Protein AF-W8S5G4-F1 (afdb_monomer)

Mean predicted aligned error: 3.83 Å

Foldseek 3Di:
DDQDALVSLVPQDLVCLVVVCVVCVVVVNNVVNLVRLVCQLPDPDPVSNVSSQVSCVSNVNDDDD

Nearest PDB structures (foldseek):
  4mal-assembly2_B  TM=5.654E-01  e=2.299E+00  Pseudomonas aeruginosa PAO1
  4l7m-assembly2_B  TM=6.851E-01  e=5.554E+00  Thermococcus onnurineus NA1
  4mal-assembly1_A  TM=5.721E-01  e=5.554E+00  Pseudomonas aeruginosa PAO1
  8arb-assembly3_E  TM=4.124E-01  e=6.247E+00  Yersinia enter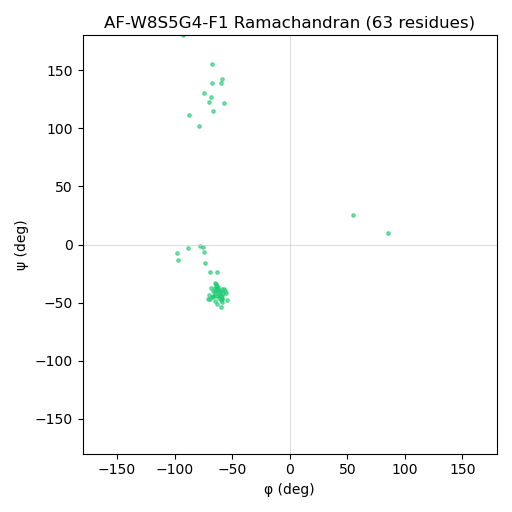ocolitica

Radius of gyration: 11.31 Å; Cα contacts (8 Å, |Δi|>4): 54; chains: 1; bounding box: 27×25×30 Å

Secondary structure (DSSP, 8-state):
-PPP-HHHHHTS-GGGHHHHHHHHHHTT-HHHHHHHHHHHHTSS-HHHHHHHHHHHHHTT-----

Organism: NCBI:txid1294273

Sequence (65 aa):
MSVPNSEDILAVAKENVAAFIRDQTSARALSPMIRHLNDDLLSGDQAAREMAARALAHLGFVERA

Solvent-accessible surface area (backbone atoms only — not comparable to full-atom values): 3725 Å² total; per-residue (Å²): 130,83,68,64,52,44,65,62,53,62,68,48,54,79,89,45,39,68,56,51,53,52,50,30,50,76,67,69,35,42,66,62,29,53,48,51,36,49,53,30,46,72,40,94,44,68,68,48,19,54,42,20,51,50,27,38,45,70,73,64,50,71,81,84,126

Structure (mmCIF, N/CA/C/O backbone):
data_AF-W8S5G4-F1
#
_entry.id   AF-W8S5G4-F1
#
loop_
_atom_site.group_PDB
_atom_site.id
_atom_site.type_symbol
_atom_site.label_atom_id
_atom_site.label_alt_id
_atom_site.label_comp_id
_atom_site.label_asym_id
_atom_site.label_entity_id
_atom_site.label_seq_id
_atom_site.pdbx_PDB_ins_code
_atom_site.Cartn_x
_atom_site.Cartn_y
_atom_site.Cartn_z
_atom_site.occupancy
_atom_site.B_iso_or_equiv
_atom_site.auth_seq_id
_atom_site.auth_comp_id
_atom_site.auth_asym_id
_atom_site.auth_atom_id
_atom_site.pdbx_PDB_model_num
ATOM 1 N N . MET A 1 1 ? 3.926 -8.942 13.417 1.00 54.22 1 MET A N 1
ATOM 2 C CA . MET A 1 1 ? 2.904 -8.523 12.439 1.00 54.22 1 MET A CA 1
ATOM 3 C C . MET A 1 1 ? 3.613 -8.326 11.121 1.00 54.22 1 MET A C 1
ATOM 5 O O . MET A 1 1 ? 4.662 -7.690 11.127 1.00 54.22 1 MET A O 1
ATOM 9 N N . SER A 1 2 ? 3.114 -8.933 10.049 1.00 74.38 2 SER A N 1
ATOM 10 C CA . SER A 1 2 ? 3.654 -8.703 8.710 1.00 74.38 2 SER A CA 1
ATOM 11 C C . SER A 1 2 ? 3.358 -7.266 8.295 1.00 74.38 2 SER A C 1
ATOM 13 O O . SER A 1 2 ? 2.290 -6.742 8.608 1.00 74.38 2 SER A O 1
ATOM 15 N N . VAL A 1 3 ? 4.330 -6.622 7.659 1.00 82.19 3 VAL A N 1
ATOM 16 C CA . VAL A 1 3 ? 4.149 -5.291 7.078 1.00 82.19 3 VAL A CA 1
ATOM 17 C C . VAL A 1 3 ? 3.184 -5.437 5.892 1.00 82.19 3 VAL A C 1
ATOM 19 O O . VAL A 1 3 ? 3.444 -6.308 5.061 1.00 82.19 3 VAL A O 1
ATOM 22 N N . PRO A 1 4 ? 2.087 -4.657 5.816 1.00 87.25 4 PRO A N 1
ATOM 23 C CA . PRO A 1 4 ? 1.152 -4.730 4.694 1.00 87.25 4 PRO A CA 1
ATOM 24 C C . PRO A 1 4 ? 1.848 -4.420 3.369 1.00 87.25 4 PRO A C 1
ATOM 26 O O . PRO A 1 4 ? 2.663 -3.495 3.303 1.00 87.25 4 PRO A O 1
ATOM 29 N N . ASN A 1 5 ? 1.522 -5.176 2.326 1.00 91.06 5 ASN A N 1
ATOM 30 C CA . ASN A 1 5 ? 2.028 -4.931 0.977 1.00 91.06 5 ASN A CA 1
ATOM 31 C C . ASN A 1 5 ? 1.066 -4.028 0.171 1.00 91.06 5 ASN A C 1
ATOM 33 O O . ASN A 1 5 ? 0.020 -3.597 0.664 1.00 91.06 5 ASN A O 1
ATOM 37 N N . SER A 1 6 ? 1.418 -3.729 -1.083 1.00 93.38 6 SER A N 1
ATOM 38 C CA . SER A 1 6 ? 0.601 -2.885 -1.967 1.00 93.38 6 SER A CA 1
ATOM 39 C C . SER A 1 6 ? -0.830 -3.408 -2.166 1.00 93.38 6 SER A C 1
ATOM 41 O O . SER A 1 6 ? -1.767 -2.613 -2.203 1.00 93.38 6 SER A O 1
ATOM 43 N N . GLU A 1 7 ? -1.025 -4.724 -2.266 1.00 93.75 7 GLU A N 1
ATOM 44 C CA . GLU A 1 7 ? -2.349 -5.334 -2.453 1.00 93.75 7 GLU A CA 1
ATOM 45 C C . GLU A 1 7 ? -3.209 -5.202 -1.193 1.00 93.75 7 GLU A C 1
ATOM 47 O O . GLU A 1 7 ? -4.372 -4.803 -1.281 1.00 93.75 7 GLU A O 1
ATOM 52 N N . ASP A 1 8 ? -2.618 -5.447 -0.020 1.00 92.75 8 ASP A N 1
ATOM 53 C CA . ASP A 1 8 ? -3.281 -5.284 1.275 1.00 92.75 8 ASP A CA 1
ATOM 54 C C . ASP A 1 8 ? -3.786 -3.847 1.455 1.00 92.75 8 ASP A C 1
ATOM 56 O O . ASP A 1 8 ? -4.909 -3.623 1.908 1.00 92.75 8 ASP A O 1
ATOM 60 N N . ILE A 1 9 ? -2.969 -2.862 1.066 1.00 93.88 9 ILE A N 1
ATOM 61 C CA . ILE A 1 9 ? -3.321 -1.439 1.136 1.00 93.88 9 ILE A CA 1
ATOM 62 C C . ILE A 1 9 ? -4.464 -1.110 0.172 1.00 93.88 9 ILE A C 1
ATOM 64 O O . ILE A 1 9 ? -5.402 -0.407 0.550 1.00 93.88 9 ILE A O 1
ATOM 68 N N . LEU A 1 10 ? -4.409 -1.617 -1.061 1.00 94.88 10 LEU A N 1
ATOM 69 C CA . LEU A 1 10 ? -5.437 -1.371 -2.077 1.00 94.88 10 LEU A CA 1
ATOM 70 C C . LEU A 1 10 ? -6.775 -2.050 -1.750 1.00 94.88 10 LEU A C 1
ATOM 72 O O . LEU A 1 10 ? -7.820 -1.577 -2.196 1.00 94.88 10 LEU A O 1
ATOM 76 N N . ALA A 1 11 ? -6.763 -3.113 -0.944 1.00 95.94 11 ALA A N 1
ATOM 77 C CA . ALA A 1 11 ? -7.971 -3.762 -0.443 1.00 95.94 11 ALA A CA 1
ATOM 78 C C . ALA A 1 11 ? -8.694 -2.947 0.649 1.00 95.94 11 ALA A C 1
ATOM 80 O O . ALA A 1 11 ? -9.866 -3.204 0.939 1.00 95.94 11 ALA A O 1
ATOM 81 N N . VAL A 1 12 ? -8.037 -1.951 1.257 1.00 94.94 12 VAL A N 1
ATOM 82 C CA . VAL A 1 12 ? -8.662 -1.085 2.265 1.00 94.94 12 VAL A CA 1
ATOM 83 C C . VAL A 1 12 ? -9.685 -0.170 1.593 1.00 94.94 12 VAL A C 1
ATOM 85 O O . VAL A 1 12 ? -9.347 0.617 0.712 1.00 94.94 12 VAL A O 1
ATOM 88 N N . ALA A 1 13 ? -10.942 -0.217 2.035 1.00 93.88 13 ALA A N 1
ATOM 89 C CA . ALA A 1 13 ? -11.967 0.713 1.558 1.00 93.88 13 ALA A CA 1
ATOM 90 C C . ALA A 1 13 ? -11.557 2.174 1.833 1.00 93.88 13 ALA A C 1
ATOM 92 O O . ALA A 1 13 ? -10.972 2.471 2.877 1.00 93.88 13 ALA A O 1
ATOM 93 N N . LYS A 1 14 ? -11.865 3.099 0.916 1.00 90.88 14 LYS A N 1
ATOM 94 C CA . LYS A 1 14 ? -11.389 4.497 0.975 1.00 90.88 14 LYS A CA 1
ATOM 95 C C . LYS A 1 14 ? -11.767 5.197 2.284 1.00 90.88 14 LYS A C 1
ATOM 97 O O . LYS A 1 14 ? -10.953 5.907 2.866 1.00 90.88 14 LYS A O 1
ATOM 102 N N . GLU A 1 15 ? -12.973 4.953 2.778 1.00 94.44 15 GLU A N 1
ATOM 103 C CA . GLU A 1 15 ? -13.488 5.453 4.055 1.00 94.44 15 GLU A CA 1
ATOM 104 C C . GLU A 1 15 ? -12.700 4.944 5.277 1.00 94.44 15 GLU A C 1
ATOM 106 O O . GLU A 1 15 ? -12.661 5.608 6.314 1.00 94.44 15 GLU A O 1
ATOM 111 N N . ASN A 1 16 ? -12.015 3.805 5.145 1.00 95.62 16 ASN A N 1
ATOM 112 C CA . ASN A 1 16 ? -11.261 3.151 6.212 1.00 95.62 16 ASN A CA 1
ATOM 113 C C . ASN A 1 16 ? -9.759 3.457 6.169 1.00 95.62 16 ASN A C 1
ATOM 115 O O . ASN A 1 16 ? -9.055 3.126 7.123 1.00 95.62 16 ASN A O 1
ATOM 119 N N . VAL A 1 17 ? -9.256 4.132 5.129 1.00 93.81 17 VAL A N 1
ATOM 120 C CA . VAL A 1 17 ? -7.825 4.464 4.981 1.00 93.81 17 VAL A CA 1
ATOM 121 C C . VAL A 1 17 ? -7.297 5.231 6.196 1.00 93.81 17 VAL A C 1
ATOM 123 O O . VAL A 1 17 ? -6.231 4.917 6.723 1.00 93.81 17 VAL A O 1
ATOM 126 N N . ALA A 1 18 ? -8.067 6.189 6.717 1.00 94.31 18 ALA A N 1
ATOM 127 C CA . ALA A 1 18 ? -7.661 6.954 7.894 1.00 94.31 18 ALA A CA 1
ATOM 128 C C . ALA A 1 18 ? -7.550 6.085 9.160 1.00 94.31 18 ALA A C 1
ATOM 130 O O . ALA A 1 18 ? -6.664 6.311 9.983 1.00 94.31 18 ALA A O 1
ATOM 131 N N . ALA A 1 19 ? -8.445 5.106 9.335 1.00 95.50 19 ALA A N 1
ATOM 132 C CA . ALA A 1 19 ? -8.375 4.156 10.445 1.00 95.50 19 ALA A CA 1
ATOM 1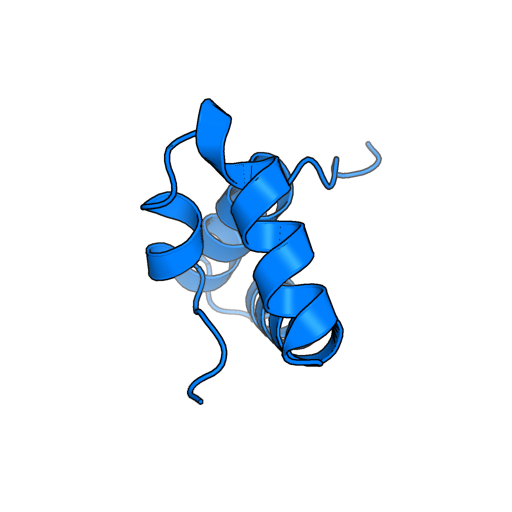33 C C . ALA A 1 19 ? -7.176 3.220 10.284 1.00 95.50 19 ALA A C 1
ATOM 135 O O . ALA A 1 19 ? -6.363 3.111 11.197 1.00 95.50 19 ALA A O 1
ATOM 136 N N . PHE A 1 20 ? -6.993 2.675 9.084 1.00 94.81 20 PHE A N 1
ATOM 137 C CA . PHE A 1 20 ? -5.852 1.840 8.739 1.00 94.81 20 PHE A CA 1
ATOM 138 C C . PHE A 1 20 ? -4.511 2.529 9.036 1.00 94.81 20 PHE A C 1
ATOM 140 O O . PHE A 1 20 ? -3.662 1.953 9.711 1.00 94.81 20 PHE A O 1
ATOM 147 N N . ILE A 1 21 ? -4.323 3.789 8.620 1.00 93.06 21 ILE A N 1
ATOM 148 C CA . ILE A 1 21 ? -3.089 4.544 8.901 1.00 93.06 21 ILE A CA 1
ATOM 149 C C . ILE A 1 21 ? -2.857 4.690 10.413 1.00 93.06 21 ILE A C 1
ATOM 151 O O . ILE A 1 21 ? -1.721 4.548 10.879 1.00 93.06 21 ILE A O 1
ATOM 155 N N . ARG A 1 22 ? -3.911 4.947 11.202 1.00 95.06 22 ARG A N 1
ATOM 156 C CA . ARG A 1 22 ? -3.802 5.026 12.670 1.00 95.06 22 ARG A CA 1
ATOM 157 C C . ARG A 1 22 ? -3.393 3.689 13.283 1.00 95.06 22 ARG A C 1
ATOM 159 O O . ARG A 1 22 ? -2.552 3.679 14.185 1.00 95.06 22 ARG A O 1
ATOM 166 N N . ASP A 1 23 ? -3.916 2.584 12.767 1.00 94.44 23 ASP A N 1
ATOM 167 C CA . ASP A 1 23 ? -3.578 1.240 13.237 1.00 94.44 23 ASP A CA 1
ATOM 168 C C . ASP A 1 23 ? -2.119 0.897 12.914 1.00 94.44 23 ASP A C 1
ATOM 170 O O . ASP A 1 23 ? -1.372 0.486 13.804 1.00 94.44 23 ASP A O 1
ATOM 174 N N . GLN A 1 24 ? -1.656 1.182 11.689 1.00 94.06 24 GLN A N 1
ATOM 175 C CA . GLN A 1 24 ? -0.251 0.982 11.307 1.00 94.06 24 GLN A CA 1
ATOM 176 C C . GLN A 1 24 ? 0.703 1.886 12.097 1.00 94.06 24 GLN A C 1
ATOM 178 O O . GLN A 1 24 ? 1.818 1.479 12.433 1.00 94.06 24 GLN A O 1
ATOM 183 N N . THR A 1 25 ? 0.276 3.105 12.434 1.00 93.31 25 THR A N 1
ATOM 184 C CA . THR A 1 25 ? 1.049 4.013 13.297 1.00 93.31 25 THR A CA 1
ATOM 185 C C . THR A 1 25 ? 1.176 3.438 14.705 1.00 93.31 25 THR A C 1
ATOM 187 O O . THR A 1 25 ? 2.283 3.341 15.237 1.00 93.31 25 THR A O 1
ATOM 190 N N . SER A 1 26 ? 0.061 2.992 15.287 1.00 94.50 26 SER A N 1
ATOM 191 C CA . SER A 1 26 ? 0.013 2.387 16.625 1.00 94.50 26 SER A CA 1
ATOM 192 C C . SER A 1 26 ? 0.845 1.104 16.697 1.00 94.50 26 SER A C 1
ATOM 194 O O . SER A 1 26 ? 1.542 0.864 17.682 1.00 94.50 26 SER A O 1
ATOM 196 N N . ALA A 1 27 ? 0.850 0.325 15.615 1.00 93.44 27 ALA A N 1
ATOM 197 C CA . ALA A 1 27 ? 1.652 -0.883 15.464 1.00 93.44 27 ALA A CA 1
ATOM 198 C C . ALA A 1 27 ? 3.137 -0.618 15.138 1.00 93.44 27 ALA A C 1
ATOM 200 O O . ALA A 1 27 ? 3.904 -1.571 15.005 1.00 93.44 27 ALA A O 1
ATOM 201 N N . ARG A 1 28 ? 3.563 0.649 14.993 1.00 93.50 28 ARG A N 1
ATOM 202 C CA . ARG A 1 28 ? 4.910 1.044 14.521 1.00 93.50 28 ARG A CA 1
ATOM 203 C C . ARG A 1 28 ? 5.282 0.431 13.160 1.00 93.50 28 ARG A C 1
ATOM 205 O O . ARG A 1 28 ? 6.460 0.279 12.843 1.00 93.50 28 ARG A O 1
ATOM 212 N N . ALA A 1 29 ? 4.276 0.103 12.354 1.00 92.62 29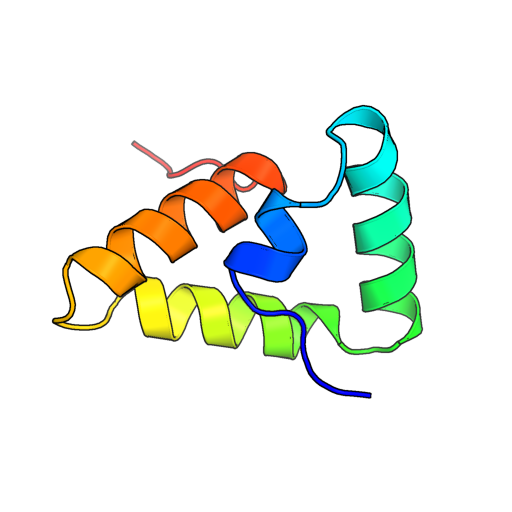 ALA A N 1
ATOM 213 C CA . ALA A 1 29 ? 4.406 -0.513 11.040 1.00 92.62 29 ALA A CA 1
ATOM 214 C C . ALA A 1 29 ? 4.342 0.509 9.892 1.00 92.62 29 ALA A C 1
ATOM 216 O O . ALA A 1 29 ? 4.736 0.189 8.776 1.00 92.62 29 ALA A O 1
ATOM 217 N N . LEU A 1 30 ? 3.921 1.754 10.155 1.00 91.44 30 LEU A N 1
ATOM 218 C CA . LEU A 1 30 ? 3.776 2.776 9.113 1.00 91.44 30 LEU A CA 1
ATOM 219 C C . LEU A 1 30 ? 5.097 3.074 8.381 1.00 91.44 30 LEU A C 1
ATOM 221 O O . LEU A 1 30 ? 5.152 2.971 7.161 1.00 91.44 30 LEU A O 1
ATOM 225 N N . SER A 1 31 ? 6.177 3.404 9.098 1.00 93.00 31 SER A N 1
ATOM 226 C CA . SER A 1 31 ? 7.476 3.685 8.462 1.00 93.00 31 SER A CA 1
ATOM 227 C C . SER A 1 31 ? 8.030 2.517 7.637 1.00 93.00 31 SER A C 1
ATOM 229 O O . SER A 1 31 ? 8.421 2.760 6.495 1.00 93.00 31 SER A O 1
ATOM 231 N N . PRO A 1 32 ? 8.094 1.268 8.146 1.00 93.88 32 PRO A N 1
ATOM 232 C CA . PRO A 1 32 ? 8.570 0.154 7.330 1.00 93.88 32 PRO A CA 1
ATOM 233 C C . PRO A 1 32 ? 7.642 -0.149 6.145 1.00 93.88 32 PRO A C 1
ATOM 235 O O . PRO A 1 32 ? 8.148 -0.490 5.082 1.00 93.88 32 PRO A O 1
ATOM 238 N N . MET A 1 33 ? 6.326 0.049 6.281 1.00 94.25 33 MET A N 1
ATOM 239 C CA . MET A 1 33 ? 5.371 -0.086 5.174 1.00 94.25 33 MET A CA 1
ATOM 240 C C . MET A 1 33 ? 5.634 0.936 4.066 1.00 94.25 33 MET A C 1
ATOM 242 O O . MET A 1 33 ? 5.802 0.560 2.912 1.00 94.25 33 MET A O 1
ATOM 246 N N . ILE A 1 34 ? 5.752 2.223 4.406 1.00 93.62 34 ILE A N 1
ATOM 247 C CA . ILE A 1 34 ? 6.054 3.270 3.418 1.00 93.62 34 ILE A CA 1
ATOM 248 C C . ILE A 1 34 ? 7.429 3.051 2.779 1.00 93.62 34 ILE A C 1
ATOM 250 O O . ILE A 1 34 ? 7.590 3.272 1.582 1.00 93.62 34 ILE A O 1
ATOM 254 N N . ARG A 1 35 ? 8.422 2.588 3.549 1.00 93.94 35 ARG A N 1
ATOM 255 C CA . ARG A 1 35 ? 9.737 2.239 2.999 1.00 93.94 35 ARG A CA 1
ATOM 256 C C . ARG A 1 35 ? 9.627 1.143 1.944 1.00 93.94 35 ARG A C 1
ATOM 258 O O . ARG A 1 35 ? 10.175 1.317 0.867 1.00 93.94 35 ARG A O 1
ATOM 265 N N . HIS A 1 36 ? 8.888 0.078 2.240 1.00 93.06 36 HIS A N 1
ATOM 266 C CA . HIS A 1 36 ? 8.685 -1.024 1.307 1.00 93.06 36 HIS A CA 1
ATOM 267 C C . HIS A 1 36 ? 8.012 -0.560 0.007 1.00 93.06 36 HIS A C 1
ATOM 269 O O . HIS A 1 36 ? 8.507 -0.867 -1.070 1.00 93.06 36 HIS A O 1
ATOM 275 N N . LEU A 1 37 ? 6.970 0.276 0.100 1.00 93.81 37 LEU A N 1
ATOM 276 C CA . LEU A 1 37 ? 6.330 0.874 -1.079 1.00 93.81 37 LEU A CA 1
ATOM 277 C C . LEU A 1 37 ? 7.299 1.734 -1.896 1.00 93.81 37 LEU A C 1
ATOM 279 O O . LEU A 1 37 ? 7.269 1.704 -3.119 1.00 93.81 37 LEU A O 1
ATOM 283 N N . ASN A 1 38 ? 8.16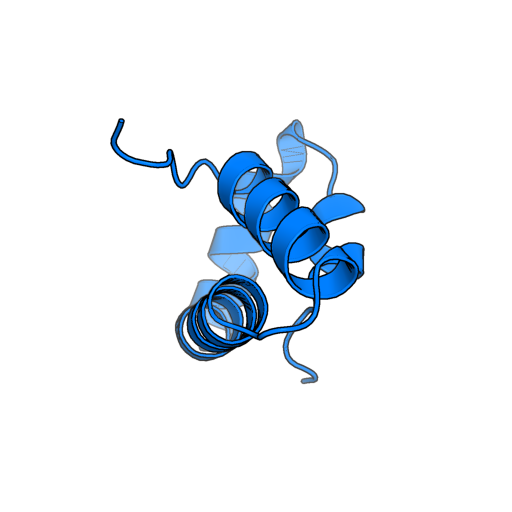4 2.508 -1.242 1.00 9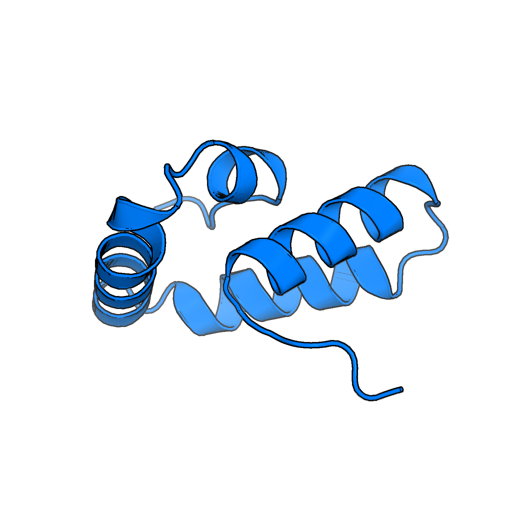3.38 38 ASN A N 1
ATOM 284 C CA . ASN A 1 38 ? 9.155 3.312 -1.953 1.00 93.38 38 ASN A CA 1
ATOM 285 C C . ASN A 1 38 ? 10.224 2.445 -2.631 1.00 93.38 38 ASN A C 1
ATOM 287 O O . ASN A 1 38 ? 10.644 2.771 -3.739 1.00 93.38 38 ASN A O 1
ATOM 291 N N . ASP A 1 39 ? 10.649 1.353 -1.994 1.00 94.25 39 ASP A N 1
ATOM 292 C CA . ASP A 1 39 ? 11.590 0.398 -2.586 1.00 94.25 39 ASP A CA 1
ATOM 293 C C . ASP A 1 39 ? 10.975 -0.254 -3.842 1.00 94.25 39 ASP A C 1
ATOM 295 O O . ASP A 1 39 ? 11.641 -0.340 -4.874 1.00 94.25 39 ASP A O 1
ATOM 299 N N . ASP A 1 40 ? 9.685 -0.608 -3.798 1.00 93.19 40 ASP A N 1
ATOM 300 C CA . ASP A 1 40 ? 8.931 -1.128 -4.947 1.00 93.19 40 ASP A CA 1
ATOM 301 C C . ASP A 1 40 ? 8.746 -0.067 -6.046 1.00 93.19 40 ASP A C 1
ATOM 303 O O . ASP A 1 40 ? 8.901 -0.362 -7.233 1.00 93.19 40 ASP A O 1
ATOM 307 N N . LEU A 1 41 ? 8.476 1.189 -5.671 1.00 91.75 41 LEU A N 1
ATOM 308 C CA . LEU A 1 41 ? 8.328 2.318 -6.598 1.00 91.75 41 LEU A CA 1
ATOM 309 C C . LEU A 1 41 ? 9.625 2.619 -7.364 1.00 91.75 41 LEU A C 1
ATOM 311 O O . LEU A 1 41 ? 9.589 2.994 -8.536 1.00 91.75 41 LEU A O 1
ATOM 315 N N . LEU A 1 42 ? 10.767 2.470 -6.693 1.00 91.94 42 LEU A N 1
ATOM 316 C CA . LEU A 1 42 ? 12.099 2.664 -7.265 1.00 91.94 42 LEU A CA 1
ATOM 317 C C . LEU A 1 42 ? 12.667 1.387 -7.894 1.00 91.94 42 LEU A C 1
ATOM 319 O O . LEU A 1 42 ? 13.766 1.419 -8.456 1.00 91.94 42 LEU A O 1
ATOM 323 N N . SER A 1 43 ? 11.946 0.270 -7.802 1.00 88.94 43 SER A N 1
ATOM 324 C CA . SER A 1 43 ? 12.375 -0.988 -8.392 1.00 88.94 43 SER A CA 1
ATOM 325 C C . SER A 1 43 ? 12.363 -0.913 -9.925 1.00 88.94 43 SER A C 1
ATOM 327 O O . SER A 1 43 ? 11.643 -0.128 -10.543 1.00 88.94 43 SER A O 1
ATOM 329 N N . GLY A 1 44 ? 13.175 -1.760 -10.561 1.00 87.06 44 GLY A N 1
ATOM 330 C CA . GLY A 1 44 ? 13.145 -1.942 -12.015 1.00 87.06 44 GLY A CA 1
ATOM 331 C C . GLY A 1 44 ? 11.948 -2.764 -12.508 1.00 87.06 44 GLY A C 1
ATOM 332 O O . GLY A 1 44 ? 11.817 -2.963 -13.715 1.00 87.06 44 GLY A O 1
ATOM 333 N N . ASP A 1 45 ? 11.104 -3.264 -11.600 1.00 94.00 45 ASP A N 1
ATOM 334 C CA . ASP A 1 45 ? 9.902 -4.015 -11.937 1.00 94.00 45 ASP A CA 1
ATOM 335 C C . ASP A 1 45 ? 8.733 -3.048 -12.148 1.00 94.00 45 ASP A C 1
ATOM 337 O O . ASP A 1 45 ? 8.230 -2.406 -11.224 1.00 94.00 45 ASP A O 1
ATOM 341 N N . GLN A 1 46 ? 8.290 -2.964 -13.401 1.00 92.88 46 GLN A N 1
ATOM 342 C CA . GLN A 1 46 ? 7.194 -2.096 -13.807 1.00 92.88 46 GLN A CA 1
ATOM 343 C C . GLN A 1 46 ? 5.890 -2.411 -13.057 1.00 92.88 46 GLN A C 1
ATOM 345 O O . GLN A 1 46 ? 5.161 -1.487 -12.696 1.00 92.88 46 GLN A O 1
ATOM 350 N N . ALA A 1 47 ? 5.598 -3.688 -12.796 1.00 93.25 47 ALA A N 1
ATOM 351 C CA . ALA A 1 47 ? 4.369 -4.081 -12.117 1.00 93.25 47 ALA A CA 1
ATOM 352 C C . ALA A 1 47 ? 4.404 -3.674 -10.638 1.00 93.25 47 ALA A C 1
ATOM 354 O O . ALA A 1 47 ? 3.456 -3.055 -10.147 1.00 93.25 47 ALA A O 1
ATOM 355 N N . ALA A 1 48 ? 5.514 -3.954 -9.948 1.00 92.19 48 ALA A N 1
ATOM 356 C CA . ALA A 1 48 ? 5.711 -3.550 -8.556 1.00 92.19 48 ALA A CA 1
ATOM 357 C C . ALA A 1 48 ? 5.631 -2.025 -8.402 1.00 92.19 48 ALA A C 1
ATOM 359 O O . ALA A 1 48 ? 4.909 -1.518 -7.539 1.00 92.19 48 ALA A O 1
ATOM 360 N N . ARG A 1 49 ? 6.278 -1.288 -9.312 1.00 94.19 49 ARG A N 1
ATOM 361 C CA . ARG A 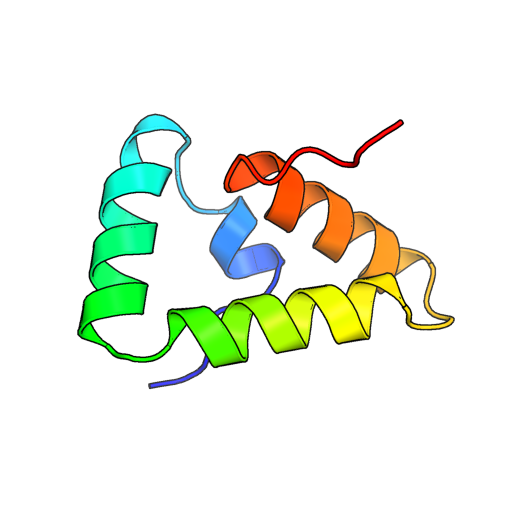1 49 ? 6.242 0.174 -9.342 1.00 94.19 49 ARG A CA 1
ATOM 362 C C . ARG A 1 49 ? 4.825 0.727 -9.487 1.00 94.19 49 ARG A C 1
ATOM 364 O O . ARG A 1 49 ? 4.445 1.641 -8.757 1.00 94.19 49 ARG A O 1
ATOM 371 N N . GLU A 1 50 ? 4.032 0.196 -10.417 1.00 94.06 50 GLU A N 1
ATOM 372 C CA . GLU A 1 50 ? 2.651 0.648 -10.621 1.00 94.06 50 GLU A CA 1
ATOM 373 C C . GLU A 1 50 ? 1.756 0.360 -9.414 1.00 94.06 50 GLU A C 1
ATOM 375 O O . GLU A 1 50 ? 0.930 1.198 -9.043 1.00 94.06 50 GLU A O 1
ATOM 380 N N . MET A 1 51 ? 1.918 -0.805 -8.782 1.00 94.56 51 MET A N 1
ATOM 381 C CA . MET A 1 51 ? 1.158 -1.146 -7.580 1.00 94.56 51 MET A CA 1
ATOM 382 C C . MET A 1 51 ? 1.524 -0.242 -6.407 1.00 94.56 51 MET A C 1
ATOM 384 O O . MET A 1 51 ? 0.625 0.283 -5.746 1.00 94.56 51 MET A O 1
ATOM 388 N N . ALA A 1 52 ? 2.815 0.008 -6.198 1.00 94.44 52 ALA A N 1
ATOM 389 C CA . ALA A 1 52 ? 3.290 0.902 -5.153 1.00 94.44 52 ALA A CA 1
ATOM 390 C C . ALA A 1 52 ? 2.789 2.339 -5.350 1.00 94.44 52 ALA A C 1
ATOM 392 O O . ALA A 1 52 ? 2.293 2.952 -4.404 1.00 94.44 52 ALA A O 1
ATOM 393 N N . ALA A 1 53 ? 2.828 2.856 -6.583 1.00 93.75 53 ALA A N 1
ATOM 394 C CA . ALA A 1 53 ? 2.289 4.175 -6.914 1.00 93.75 53 ALA A CA 1
ATOM 395 C C . ALA A 1 53 ? 0.792 4.279 -6.579 1.00 93.75 53 ALA A C 1
ATOM 397 O O . ALA A 1 53 ? 0.350 5.237 -5.941 1.00 93.75 53 ALA A O 1
ATOM 398 N N . ARG A 1 54 ? 0.004 3.262 -6.951 1.00 94.31 54 ARG A N 1
ATOM 399 C CA . ARG A 1 54 ? -1.432 3.211 -6.637 1.00 94.31 54 ARG A CA 1
ATOM 400 C C . ARG A 1 54 ? -1.683 3.121 -5.136 1.00 94.31 54 ARG A C 1
ATOM 402 O O . ARG A 1 54 ? -2.568 3.814 -4.643 1.00 94.31 54 ARG A O 1
ATOM 409 N N . ALA A 1 55 ? -0.920 2.304 -4.413 1.00 94.88 55 ALA A N 1
ATOM 410 C CA . ALA A 1 55 ? -1.041 2.166 -2.966 1.00 94.88 55 ALA A CA 1
ATOM 411 C C . ALA A 1 55 ? -0.713 3.487 -2.247 1.00 94.88 55 ALA A C 1
ATOM 413 O O . ALA A 1 55 ? -1.476 3.925 -1.388 1.00 94.88 55 ALA A O 1
ATOM 414 N N . LEU A 1 56 ? 0.362 4.176 -2.643 1.00 93.94 56 LEU A N 1
ATOM 415 C CA . LEU A 1 56 ? 0.727 5.491 -2.105 1.00 93.94 56 LEU A CA 1
ATOM 416 C C . LEU A 1 56 ? -0.357 6.543 -2.382 1.00 93.94 56 LEU A C 1
ATOM 418 O O . LEU A 1 56 ? -0.775 7.246 -1.459 1.00 93.94 56 LEU A O 1
ATOM 422 N N . ALA A 1 57 ? -0.877 6.595 -3.610 1.00 93.44 57 ALA A N 1
ATOM 423 C CA . ALA A 1 57 ? -1.979 7.485 -3.968 1.00 93.44 57 ALA A CA 1
ATOM 424 C C . ALA A 1 57 ? -3.258 7.173 -3.172 1.00 93.44 57 ALA A C 1
ATOM 426 O O . ALA A 1 57 ? -3.950 8.088 -2.724 1.00 93.44 57 ALA A O 1
ATOM 427 N N . HIS A 1 58 ? -3.557 5.889 -2.948 1.00 93.25 58 HIS A N 1
ATOM 428 C CA . HIS A 1 58 ? -4.703 5.436 -2.152 1.00 93.25 58 HIS A CA 1
ATOM 429 C C . HIS A 1 58 ? -4.598 5.849 -0.680 1.00 93.25 58 HIS A C 1
ATOM 431 O O . HIS A 1 58 ? -5.595 6.215 -0.062 1.00 93.25 58 HIS A O 1
ATOM 437 N N . LEU A 1 59 ? -3.379 5.877 -0.141 1.00 92.12 59 LEU A N 1
ATOM 438 C CA . LEU A 1 59 ? -3.078 6.410 1.189 1.00 92.12 59 LEU A CA 1
ATOM 439 C C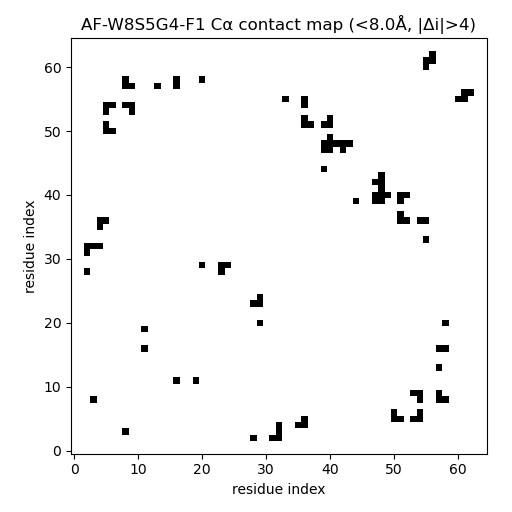 . LEU A 1 59 ? -3.096 7.951 1.250 1.00 92.12 59 LEU A C 1
ATOM 441 O O . LEU A 1 59 ? -2.981 8.520 2.335 1.00 92.12 59 LEU A O 1
ATOM 445 N N . GLY A 1 60 ? -3.244 8.634 0.112 1.00 90.50 60 GLY A N 1
ATOM 446 C CA . GLY A 1 60 ? -3.249 10.095 0.017 1.00 90.50 60 GLY A CA 1
ATOM 447 C C . GLY A 1 60 ? -1.861 10.730 -0.099 1.00 90.50 60 GLY A C 1
ATOM 448 O O . GLY A 1 60 ? -1.747 11.954 -0.018 1.00 90.50 60 GLY A O 1
ATOM 449 N N . PHE A 1 61 ? -0.804 9.938 -0.309 1.00 84.69 61 PHE A N 1
ATOM 450 C CA . PHE A 1 61 ? 0.513 10.465 -0.660 1.00 84.69 61 PHE A CA 1
ATOM 451 C C . PHE A 1 61 ? 0.503 10.828 -2.146 1.00 84.69 61 PHE A C 1
ATOM 453 O O . PHE A 1 61 ? 0.552 9.968 -3.020 1.00 84.69 61 PHE A O 1
ATOM 460 N N . VAL A 1 62 ? 0.368 12.122 -2.431 1.00 69.50 62 VAL A N 1
ATOM 461 C CA . VAL A 1 62 ? 0.354 12.648 -3.800 1.00 69.50 62 VAL A CA 1
ATOM 462 C C . VAL A 1 62 ? 1.778 12.630 -4.360 1.00 69.50 62 VAL A C 1
ATOM 464 O O . VAL A 1 62 ? 2.689 13.158 -3.715 1.00 69.50 62 VAL A O 1
ATOM 467 N N . GLU A 1 63 ? 1.976 12.083 -5.564 1.00 56.47 63 GLU A N 1
ATOM 468 C CA . GLU A 1 63 ? 3.179 12.378 -6.350 1.00 56.47 63 GLU A CA 1
ATOM 469 C C . GLU A 1 63 ? 3.242 13.898 -6.552 1.00 56.47 63 GLU A C 1
ATOM 471 O O . GLU A 1 63 ? 2.304 14.512 -7.069 1.00 56.47 63 GLU A O 1
ATOM 476 N N . ARG A 1 64 ? 4.326 14.539 -6.101 1.00 48.25 64 ARG A N 1
ATOM 477 C C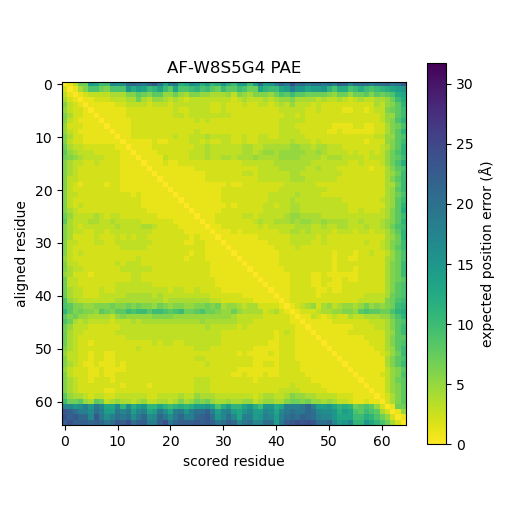A . ARG A 1 64 ? 4.614 15.903 -6.551 1.00 48.25 64 ARG A CA 1
ATOM 478 C C . ARG A 1 64 ? 4.940 15.817 -8.041 1.00 48.25 64 ARG A C 1
ATOM 480 O O . ARG A 1 64 ? 5.922 15.172 -8.399 1.00 48.25 64 ARG A O 1
ATOM 487 N N . ALA A 1 65 ? 4.074 16.434 -8.845 1.00 42.69 65 ALA A N 1
ATOM 488 C CA . ALA A 1 65 ? 4.290 1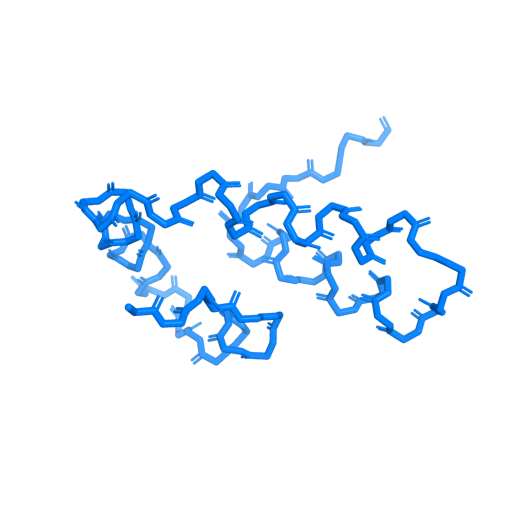6.727 -10.258 1.00 42.69 65 ALA A CA 1
ATOM 489 C C . ALA A 1 65 ? 5.570 17.543 -10.487 1.00 42.69 65 ALA A C 1
ATOM 491 O O . ALA A 1 65 ? 5.937 18.331 -9.578 1.00 42.69 65 ALA A O 1
#

pLDDT: mean 89.7, std 11.04, range [42.69, 95.94]